Protein AF-A0A8T4XC85-F1 (afdb_monomer_lite)

Sequence (177 aa):
MSIKELNEKLNIISRVVIHPKYRSTGLGQKIVKETLQLCGTPYVEMIAVMAKYNPFAEKAGMRKIAETKPPGEIIKIIEELRKLGFNTLLLAYEKYVLEKLGVLNMRGMEYIKEVFSAYRHPRLAKALGIHSPYIEKQIYVERLKEADAKGLAKLIKTCGILAQTKVYLFYQHLGAQ

Structure (mmCIF, N/CA/C/O backbone):
data_AF-A0A8T4XC85-F1
#
_entry.id   AF-A0A8T4XC85-F1
#
loop_
_atom_site.group_PDB
_atom_site.id
_atom_site.type_symbol
_atom_site.label_atom_id
_atom_site.label_alt_id
_atom_site.label_comp_id
_atom_site.label_asym_id
_atom_site.label_entity_id
_atom_site.label_seq_id
_atom_site.pdbx_PDB_ins_code
_atom_site.Cartn_x
_atom_site.Cartn_y
_atom_site.Cartn_z
_atom_site.occupancy
_atom_site.B_iso_or_equiv
_atom_site.auth_seq_id
_atom_site.auth_comp_id
_atom_site.auth_asym_id
_atom_site.auth_atom_id
_atom_site.pdbx_PDB_model_num
ATOM 1 N N . MET A 1 1 ? -11.485 21.519 12.050 1.00 64.12 1 MET A N 1
ATOM 2 C CA . MET A 1 1 ? -10.651 20.755 12.994 1.00 64.12 1 MET A CA 1
ATOM 3 C C . MET A 1 1 ? -9.197 21.048 12.669 1.00 64.12 1 MET A C 1
ATOM 5 O O . MET A 1 1 ? -8.811 20.905 11.512 1.00 64.12 1 MET A O 1
ATOM 9 N N . SER A 1 2 ? -8.426 21.543 13.631 1.00 89.88 2 SER A N 1
ATOM 10 C CA . SER A 1 2 ? -6.986 21.757 13.468 1.00 89.88 2 SER A CA 1
ATOM 11 C C . SER A 1 2 ? -6.229 20.420 13.482 1.00 89.88 2 SER A C 1
ATOM 13 O O . SER A 1 2 ? -6.746 19.409 13.958 1.00 89.88 2 SER A O 1
ATOM 15 N N . ILE A 1 3 ? -4.983 20.400 12.996 1.00 87.81 3 ILE A N 1
ATOM 16 C CA . ILE A 1 3 ? -4.124 19.198 13.056 1.00 87.81 3 ILE A CA 1
ATOM 17 C C . ILE A 1 3 ? -3.920 18.740 14.508 1.00 87.81 3 ILE A C 1
ATOM 19 O O . ILE A 1 3 ? -3.871 17.543 14.781 1.00 87.81 3 ILE A O 1
ATOM 23 N N . LYS A 1 4 ? -3.836 19.689 15.447 1.00 89.88 4 LYS A N 1
ATOM 24 C CA . LYS A 1 4 ? -3.670 19.394 16.872 1.00 89.88 4 LYS A CA 1
ATOM 25 C C . LYS A 1 4 ? -4.889 18.658 17.436 1.00 89.88 4 LYS A C 1
ATOM 27 O O . LYS A 1 4 ? -4.729 17.605 18.037 1.00 89.88 4 LYS A O 1
ATOM 32 N N . GLU A 1 5 ? -6.090 19.157 17.151 1.00 89.06 5 GLU A N 1
ATOM 33 C CA . GLU A 1 5 ? -7.344 18.517 17.574 1.00 89.06 5 GLU A CA 1
ATOM 34 C C . GLU A 1 5 ? -7.509 17.113 16.981 1.00 89.06 5 GLU A C 1
ATOM 36 O O . GLU A 1 5 ? -8.048 16.225 17.636 1.00 89.06 5 GLU A O 1
ATOM 41 N N . LEU A 1 6 ? -7.047 16.898 15.745 1.00 88.88 6 LEU A N 1
ATOM 42 C CA . LEU A 1 6 ? -7.095 15.580 15.117 1.00 88.88 6 LEU A CA 1
ATOM 43 C C . LEU A 1 6 ? -6.185 14.585 15.846 1.00 88.88 6 LEU A C 1
ATOM 45 O O . LEU A 1 6 ? -6.618 13.476 16.146 1.00 88.88 6 LEU A O 1
ATOM 49 N N . ASN A 1 7 ? -4.957 14.992 16.174 1.00 88.88 7 ASN A N 1
ATOM 50 C CA . ASN A 1 7 ? -3.998 14.144 16.887 1.00 88.88 7 ASN A CA 1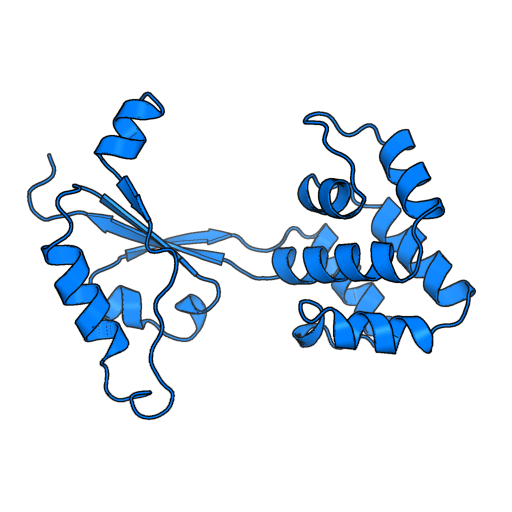
ATOM 51 C C . ASN A 1 7 ? -4.459 13.791 18.310 1.00 88.88 7 ASN A C 1
ATOM 53 O O . ASN A 1 7 ? -4.108 12.734 18.819 1.00 88.88 7 ASN A O 1
ATOM 57 N N . GLU A 1 8 ? -5.249 14.655 18.948 1.00 89.88 8 GLU A N 1
ATOM 58 C CA . GLU A 1 8 ? -5.838 14.390 20.267 1.00 89.88 8 GLU A CA 1
ATOM 59 C C . GLU A 1 8 ? -7.021 13.409 20.195 1.00 89.88 8 GLU A C 1
ATOM 61 O O . GLU A 1 8 ? -7.325 12.728 21.173 1.00 89.88 8 GLU A O 1
ATOM 66 N N . LYS A 1 9 ? -7.696 13.319 19.040 1.00 91.00 9 LYS A N 1
ATOM 67 C CA . LYS A 1 9 ? -8.953 12.570 18.882 1.00 91.00 9 LYS A CA 1
ATOM 68 C C . LYS A 1 9 ? -8.832 11.277 18.074 1.00 91.00 9 LYS A C 1
ATOM 70 O O . LYS A 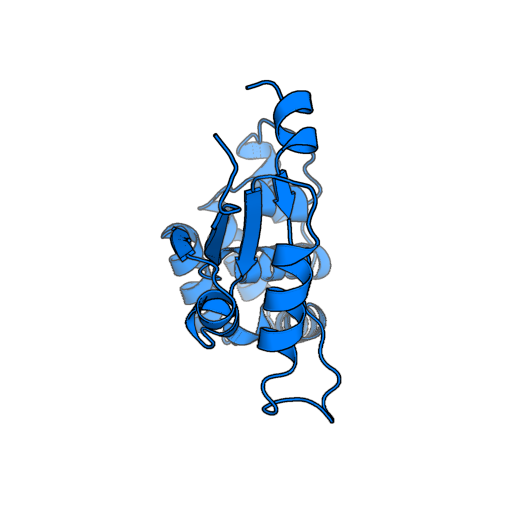1 9 ? -9.736 10.446 18.148 1.00 91.00 9 LYS A O 1
ATOM 75 N N . LEU A 1 10 ? -7.766 11.095 17.298 1.00 92.88 10 LEU A N 1
ATOM 76 C CA . LEU A 1 10 ? -7.625 9.983 16.359 1.00 92.88 10 LEU A CA 1
ATOM 77 C C . LEU A 1 10 ? -6.333 9.201 16.597 1.00 92.88 10 LEU A C 1
ATOM 79 O O . LEU A 1 10 ? -5.238 9.740 16.460 1.00 92.88 10 LEU A O 1
ATOM 83 N N . ASN A 1 11 ? -6.466 7.897 16.836 1.00 94.00 11 ASN A N 1
ATOM 84 C CA . ASN A 1 11 ? -5.344 6.961 16.779 1.00 94.00 11 ASN A CA 1
ATOM 85 C C . ASN A 1 11 ? -5.328 6.185 15.461 1.00 94.00 11 ASN A C 1
ATOM 87 O O . ASN A 1 11 ? -6.370 5.912 14.871 1.00 94.00 11 ASN A O 1
ATOM 91 N N . ILE A 1 12 ? -4.138 5.768 15.023 1.00 94.62 12 ILE A N 1
ATOM 92 C CA . ILE A 1 12 ? -3.968 4.943 13.821 1.00 94.62 12 ILE A CA 1
ATOM 93 C C . ILE A 1 12 ? -3.307 3.619 14.201 1.00 94.62 12 ILE A C 1
ATOM 95 O O . ILE A 1 12 ? -2.196 3.593 14.735 1.00 94.62 12 ILE A O 1
ATOM 99 N N . ILE A 1 13 ? -3.950 2.500 13.862 1.00 94.75 13 ILE A N 1
ATOM 100 C CA . ILE A 1 13 ? -3.317 1.180 13.925 1.00 94.75 13 ILE A CA 1
ATOM 101 C C . ILE A 1 13 ? -2.318 1.089 12.773 1.00 94.75 13 ILE A C 1
ATOM 103 O O . ILE A 1 13 ? -2.677 0.878 11.614 1.00 94.75 13 ILE A O 1
ATOM 107 N N . SER A 1 14 ? -1.037 1.240 13.099 1.00 91.88 14 SER A N 1
ATOM 108 C CA . SER A 1 14 ? 0.046 1.201 12.114 1.00 91.88 14 SER A CA 1
ATOM 109 C C . SER A 1 14 ? 0.365 -0.221 11.643 1.00 91.88 14 SER A C 1
ATOM 111 O O . SER A 1 14 ? 0.693 -0.435 10.472 1.00 91.88 14 SER A O 1
ATOM 113 N N . ARG A 1 15 ? 0.288 -1.209 12.546 1.00 92.25 15 ARG A N 1
ATOM 114 C CA . ARG A 1 15 ? 0.566 -2.616 12.241 1.00 92.25 15 ARG A CA 1
ATOM 115 C C . ARG A 1 15 ? -0.015 -3.556 13.294 1.00 92.25 15 ARG A C 1
ATOM 117 O O . ARG A 1 15 ? 0.104 -3.308 14.486 1.00 92.25 15 ARG A O 1
ATOM 124 N N . VAL A 1 16 ? -0.526 -4.697 12.835 1.00 92.38 16 VAL A N 1
ATOM 125 C CA . VAL A 1 16 ? -0.862 -5.852 13.678 1.00 92.38 16 VAL A CA 1
ATOM 126 C C . VAL A 1 16 ? 0.059 -7.003 13.282 1.00 92.38 16 VAL A C 1
ATOM 128 O O . VAL A 1 16 ? 0.063 -7.419 12.123 1.00 92.38 16 VAL A O 1
ATOM 131 N N . VAL A 1 17 ? 0.872 -7.497 14.219 1.00 92.50 17 VAL A N 1
ATOM 132 C CA . VAL A 1 17 ? 1.838 -8.580 13.972 1.00 92.50 17 VAL A CA 1
ATOM 133 C C . VAL A 1 17 ? 1.500 -9.773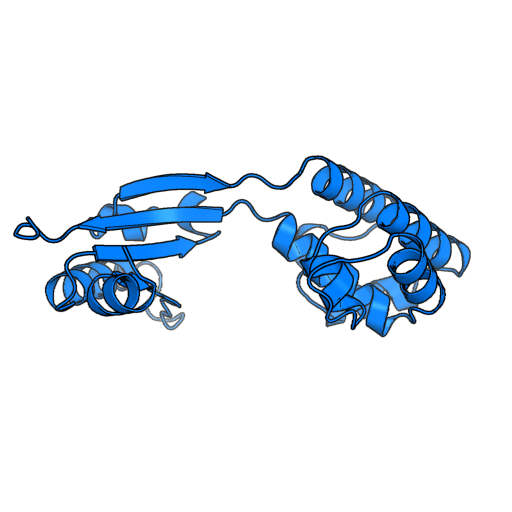 14.847 1.00 92.50 17 VAL A C 1
ATOM 135 O O . VAL A 1 17 ? 1.432 -9.654 16.063 1.00 92.50 17 VAL A O 1
ATOM 138 N N . ILE A 1 18 ? 1.334 -10.935 14.217 1.00 92.75 18 ILE A N 1
ATOM 139 C CA . ILE A 1 18 ? 1.130 -12.214 14.897 1.00 92.75 18 ILE A CA 1
ATOM 140 C C . ILE A 1 18 ? 2.242 -13.166 14.469 1.00 92.75 18 ILE A C 1
ATOM 142 O O . ILE A 1 18 ? 2.488 -13.355 13.271 1.00 92.75 18 ILE A O 1
ATOM 146 N N . HIS A 1 19 ? 2.906 -13.774 15.450 1.00 95.12 19 HIS A N 1
ATOM 147 C CA . HIS A 1 19 ? 3.914 -14.798 15.197 1.00 95.12 19 HIS A CA 1
ATOM 148 C C . HIS A 1 19 ? 3.295 -15.979 14.415 1.00 95.12 19 HIS A C 1
ATOM 150 O O . HIS A 1 19 ? 2.177 -16.381 14.746 1.00 95.12 19 HIS A O 1
ATOM 156 N N . PRO A 1 20 ? 3.990 -16.577 13.420 1.00 93.75 20 PRO A N 1
ATOM 157 C CA . PRO A 1 20 ? 3.476 -17.693 12.616 1.00 93.75 20 PRO A CA 1
ATOM 158 C C . PRO A 1 20 ? 2.773 -18.801 13.407 1.00 93.75 20 PRO A C 1
ATOM 160 O O . PRO A 1 20 ? 1.692 -19.229 13.015 1.00 93.75 20 PRO A O 1
ATOM 163 N N . LYS A 1 21 ? 3.348 -19.189 14.552 1.00 95.88 21 LYS A N 1
ATOM 164 C CA . LYS A 1 21 ? 2.814 -20.205 15.479 1.00 95.88 21 LYS A CA 1
ATOM 165 C C . LYS A 1 21 ? 1.376 -19.935 15.953 1.00 95.88 21 LYS A C 1
ATOM 167 O O . LYS A 1 21 ? 0.664 -20.877 16.266 1.00 95.88 21 LYS A O 1
ATOM 172 N N . TYR A 1 22 ? 0.953 -18.672 16.011 1.00 93.38 22 TYR A N 1
ATOM 173 C CA . TYR A 1 22 ? -0.368 -18.263 16.509 1.00 93.38 22 TYR A CA 1
ATOM 174 C C . TYR A 1 22 ? -1.298 -17.765 15.397 1.00 93.38 22 TYR A C 1
ATOM 176 O O . TYR A 1 22 ? -2.309 -17.118 15.673 1.00 93.38 22 TYR A O 1
ATOM 184 N N . ARG A 1 23 ? -0.964 -18.009 14.126 1.00 88.06 23 ARG A N 1
ATOM 185 C CA . ARG A 1 23 ? -1.864 -17.675 13.016 1.00 88.06 23 ARG A CA 1
ATOM 186 C C . ARG A 1 23 ? -3.099 -18.577 13.043 1.00 88.06 23 ARG A C 1
ATOM 188 O O . ARG A 1 23 ? -3.058 -19.686 13.558 1.00 88.06 23 ARG A O 1
ATOM 195 N N . SER A 1 24 ? -4.203 -18.072 12.496 1.00 88.00 24 SER A N 1
ATOM 196 C CA . SER A 1 24 ? -5.492 -18.781 12.380 1.00 88.00 24 SER A CA 1
ATOM 197 C C . SER A 1 24 ? -6.207 -19.136 13.695 1.00 88.00 24 SER A C 1
ATOM 199 O O . SER A 1 24 ? -7.262 -19.752 13.650 1.00 88.00 24 SER A O 1
ATOM 201 N N . THR A 1 25 ? -5.719 -18.686 14.855 1.00 92.44 25 THR A N 1
ATOM 202 C CA . THR A 1 25 ? -6.374 -18.902 16.166 1.00 92.44 25 THR A CA 1
ATOM 203 C C . THR A 1 25 ? -7.381 -17.808 16.546 1.00 92.44 25 THR A C 1
ATOM 205 O O . THR A 1 25 ? -7.954 -17.836 17.628 1.00 92.44 25 THR A O 1
ATOM 208 N N . GLY A 1 26 ? -7.554 -16.788 15.699 1.00 91.62 26 GLY A N 1
ATOM 209 C CA . GLY A 1 26 ? -8.346 -15.594 16.021 1.00 91.62 26 GLY A CA 1
ATOM 210 C C . GLY A 1 26 ? -7.614 -14.556 16.884 1.00 91.62 26 GLY A C 1
ATOM 211 O O . GLY A 1 26 ? -8.166 -13.489 17.145 1.00 91.62 26 GLY A O 1
ATOM 212 N N . LEU A 1 27 ? -6.352 -14.799 17.265 1.00 94.12 27 LEU A N 1
ATOM 213 C CA . LEU A 1 27 ? -5.585 -13.897 18.133 1.00 94.12 27 LEU A CA 1
ATOM 214 C C . LEU A 1 27 ? -5.503 -12.454 17.602 1.00 94.12 27 LEU A C 1
ATOM 216 O O . LEU A 1 27 ? -5.642 -11.511 18.372 1.00 94.12 27 LEU A O 1
ATOM 220 N N . GLY A 1 28 ? -5.343 -12.266 16.287 1.00 93.88 28 GLY A N 1
ATOM 221 C CA . GLY A 1 28 ? -5.313 -10.927 15.685 1.00 93.88 28 GLY A CA 1
ATOM 222 C C . GLY A 1 28 ? -6.620 -10.148 15.865 1.00 93.88 28 GLY A C 1
ATOM 223 O O . GLY A 1 28 ? -6.584 -8.958 16.160 1.00 93.88 28 GLY A O 1
ATOM 224 N N . GLN A 1 29 ? -7.769 -10.820 15.752 1.00 94.88 29 GLN A N 1
ATOM 225 C CA . GLN A 1 29 ? -9.073 -10.211 16.025 1.00 94.88 29 GLN A CA 1
ATOM 226 C C . GLN A 1 29 ? -9.199 -9.850 17.508 1.00 94.88 29 GLN A C 1
ATOM 228 O O . GLN A 1 29 ? -9.629 -8.744 17.827 1.00 94.88 29 GLN A O 1
ATOM 233 N N . LYS A 1 30 ? -8.807 -10.768 18.404 1.00 95.12 30 LYS A N 1
ATOM 234 C CA . LYS A 1 30 ? -8.874 -10.563 19.856 1.00 95.12 30 LYS A CA 1
ATOM 235 C C . LYS A 1 30 ? -8.048 -9.350 20.291 1.00 95.12 30 LYS A C 1
ATOM 237 O O . LYS A 1 30 ? -8.589 -8.458 20.932 1.00 95.12 30 LYS A O 1
ATOM 242 N N . ILE A 1 31 ? -6.786 -9.277 19.857 1.00 95.12 31 ILE A N 1
ATOM 243 C CA . ILE A 1 31 ? -5.883 -8.164 20.185 1.00 95.12 31 ILE A CA 1
ATOM 244 C C . ILE A 1 31 ? -6.460 -6.833 19.708 1.00 95.12 31 ILE A C 1
ATOM 246 O O . ILE A 1 31 ? -6.486 -5.880 20.479 1.00 95.12 31 ILE A O 1
ATOM 250 N N . VAL A 1 32 ? -6.944 -6.752 18.462 1.00 95.44 32 VAL A N 1
ATOM 251 C CA . VAL A 1 32 ? -7.538 -5.504 17.961 1.00 95.44 32 VAL A CA 1
ATOM 252 C C . VAL A 1 32 ? -8.771 -5.132 18.777 1.00 95.44 32 VAL A C 1
ATOM 254 O O . VAL A 1 32 ? -8.857 -4.001 19.234 1.00 95.44 32 VAL A O 1
ATOM 257 N N . LYS A 1 33 ? -9.687 -6.074 19.019 1.00 95.06 33 LYS A N 1
ATOM 258 C CA . LYS A 1 33 ? -10.925 -5.808 19.762 1.00 95.06 33 LYS A CA 1
ATOM 259 C C . LYS A 1 33 ? -10.650 -5.279 21.172 1.00 95.06 33 LYS A C 1
ATOM 261 O O . LYS A 1 33 ? -11.243 -4.282 21.565 1.00 95.06 33 LYS A O 1
ATOM 266 N N . GLU A 1 34 ? -9.743 -5.919 21.907 1.00 94.38 34 GLU A N 1
ATOM 267 C CA . GLU A 1 34 ? -9.366 -5.493 23.261 1.00 94.38 34 GLU A CA 1
ATOM 268 C C . GLU A 1 34 ? -8.632 -4.146 23.234 1.00 94.38 34 GLU A C 1
ATOM 270 O O . GLU A 1 34 ? -8.937 -3.256 24.022 1.00 94.38 34 GLU A O 1
ATOM 275 N N . THR A 1 35 ? -7.736 -3.933 22.266 1.00 93.62 35 THR A N 1
ATOM 276 C CA . THR A 1 35 ? -7.003 -2.663 22.134 1.00 93.62 35 THR A CA 1
ATOM 277 C C . THR A 1 35 ? -7.935 -1.494 21.812 1.00 93.62 35 THR A C 1
ATOM 279 O O . THR A 1 35 ? -7.762 -0.414 22.367 1.00 93.62 35 THR A O 1
ATOM 282 N N . LEU A 1 36 ? -8.941 -1.691 20.953 1.00 93.19 36 LEU A N 1
ATOM 283 C CA . LEU A 1 36 ? -9.916 -0.653 20.593 1.00 93.19 36 LEU A CA 1
ATOM 284 C C . LEU A 1 36 ? -10.730 -0.165 21.801 1.00 93.19 36 LEU A C 1
ATOM 286 O O . LEU A 1 36 ? -11.119 0.999 21.843 1.00 93.19 36 LEU A O 1
ATOM 290 N N . GLN A 1 37 ? -10.976 -1.036 22.782 1.00 89.00 37 GLN A N 1
ATOM 291 C CA . GLN A 1 37 ? -11.666 -0.674 24.024 1.00 89.00 37 GLN A CA 1
ATOM 292 C C . GLN A 1 37 ? -10.767 0.102 24.991 1.00 89.00 37 GLN A C 1
ATOM 294 O O . GLN A 1 37 ? -11.264 0.913 25.762 1.00 89.00 37 GLN A O 1
ATOM 299 N N . LEU A 1 38 ? -9.455 -0.131 24.930 1.00 90.56 38 LEU A N 1
ATOM 300 C CA . LEU A 1 38 ? -8.453 0.527 25.773 1.00 90.56 38 LEU A CA 1
ATOM 301 C C . LEU A 1 38 ? -7.904 1.821 25.155 1.00 90.56 38 LEU A C 1
ATOM 303 O O . LEU A 1 38 ? -7.218 2.591 25.826 1.00 90.56 38 LEU A O 1
ATOM 307 N N . CYS A 1 39 ? -8.179 2.066 23.873 1.00 85.81 39 CYS A N 1
ATOM 308 C CA . CYS A 1 39 ? -7.837 3.316 23.213 1.00 85.81 39 CYS A CA 1
ATOM 309 C C . CYS A 1 39 ? -8.644 4.458 23.843 1.00 85.81 39 CYS A C 1
ATOM 311 O O . CYS A 1 39 ? -9.851 4.545 23.658 1.00 85.81 39 CYS A O 1
ATOM 313 N N . GLY A 1 40 ? -7.963 5.358 24.557 1.00 84.25 40 GLY A N 1
ATOM 314 C CA . GLY A 1 40 ? -8.565 6.557 25.155 1.00 84.25 40 GLY A CA 1
ATOM 315 C C . GLY A 1 40 ? -8.952 7.647 24.147 1.00 84.25 40 GLY A C 1
ATOM 316 O O . GLY A 1 40 ? -9.267 8.762 24.549 1.00 84.25 40 GLY A O 1
ATOM 317 N N . THR A 1 41 ? -8.895 7.353 22.846 1.00 89.62 41 THR A N 1
ATOM 318 C CA . THR A 1 41 ? -9.305 8.264 21.777 1.00 89.62 41 THR A CA 1
ATOM 319 C C . THR A 1 41 ? -10.691 7.890 21.255 1.00 89.62 41 THR A C 1
ATOM 321 O O . THR A 1 41 ? -11.020 6.706 21.150 1.00 89.62 41 THR A O 1
ATOM 324 N N . PRO A 1 42 ? -11.518 8.883 20.886 1.00 91.75 42 PRO A N 1
ATOM 325 C CA . PRO A 1 42 ? -12.862 8.636 20.370 1.00 91.75 42 PRO A CA 1
ATOM 326 C C . PRO A 1 42 ? -12.863 7.868 19.041 1.00 91.75 42 PRO A C 1
ATOM 328 O O . PRO A 1 42 ? -13.826 7.152 18.749 1.00 91.75 42 PRO A O 1
ATOM 331 N N . TYR A 1 43 ? -11.792 7.999 18.252 1.00 94.25 43 TYR A N 1
ATOM 332 C CA . TYR A 1 43 ? -11.691 7.441 16.912 1.00 94.25 43 TYR A CA 1
ATOM 333 C C . TYR A 1 43 ? -10.402 6.648 16.707 1.00 94.25 43 TYR A C 1
ATOM 335 O O . TYR A 1 43 ? -9.317 7.069 17.116 1.00 94.25 43 TYR A O 1
ATOM 343 N N . VAL A 1 44 ? -10.512 5.525 15.993 1.00 95.19 44 VAL A N 1
ATOM 344 C CA . VAL A 1 44 ? -9.359 4.726 15.565 1.00 95.19 44 VAL A CA 1
ATOM 345 C C . VAL A 1 44 ? -9.463 4.392 14.080 1.00 95.19 44 VAL A C 1
ATOM 347 O O . VAL A 1 44 ? -10.451 3.815 13.628 1.00 95.19 44 VAL A O 1
ATOM 350 N N . GLU A 1 45 ? -8.419 4.712 13.323 1.00 95.12 45 GLU A N 1
ATOM 351 C CA . GLU A 1 45 ? -8.286 4.389 11.903 1.00 95.12 45 GLU A CA 1
ATOM 352 C C . GLU A 1 45 ? -7.328 3.208 11.687 1.00 95.12 45 GLU A C 1
ATOM 354 O O . GLU A 1 45 ? -6.326 3.034 12.385 1.00 95.12 45 GLU A O 1
ATOM 359 N N . MET A 1 46 ? -7.605 2.402 10.664 1.00 95.19 46 MET A N 1
ATOM 360 C CA . MET A 1 46 ? -6.644 1.465 10.098 1.00 95.19 46 MET A CA 1
ATOM 361 C C . MET A 1 46 ? -6.718 1.471 8.572 1.00 95.19 46 MET A C 1
ATOM 363 O O . MET A 1 46 ? -7.777 1.261 7.984 1.00 95.19 46 MET A O 1
ATOM 367 N N . ILE A 1 47 ? -5.563 1.624 7.923 1.00 93.94 47 ILE A N 1
ATOM 368 C CA . ILE A 1 47 ? -5.432 1.517 6.467 1.00 93.94 47 ILE A CA 1
ATOM 369 C C . ILE A 1 47 ? -4.722 0.207 6.148 1.00 93.94 47 ILE A C 1
ATOM 371 O O . ILE A 1 47 ? -3.561 0.013 6.507 1.00 93.94 47 ILE A O 1
ATOM 375 N N . ALA A 1 48 ? -5.402 -0.699 5.449 1.00 91.06 48 ALA A N 1
ATOM 376 C CA . ALA A 1 48 ? -4.869 -2.027 5.185 1.00 91.06 48 ALA A CA 1
ATOM 377 C C . ALA A 1 48 ? -5.149 -2.496 3.756 1.00 91.06 48 ALA A C 1
ATOM 379 O O . ALA A 1 48 ? -6.272 -2.460 3.263 1.00 91.06 48 ALA A O 1
ATOM 380 N N . VAL A 1 49 ? -4.114 -3.032 3.107 1.00 86.94 49 VAL A N 1
ATOM 381 C CA . VAL A 1 49 ? -4.247 -3.747 1.825 1.00 86.94 49 VAL A CA 1
ATOM 382 C C . VAL A 1 49 ? -4.816 -5.148 2.045 1.00 86.94 49 VAL A C 1
ATOM 384 O O . VAL A 1 49 ? -5.536 -5.665 1.201 1.00 86.94 49 VAL A O 1
ATOM 387 N N . MET A 1 50 ? -4.526 -5.758 3.199 1.00 86.69 50 MET A N 1
ATOM 388 C CA . MET A 1 50 ? -4.949 -7.125 3.530 1.00 86.69 50 MET A CA 1
ATOM 389 C C . MET A 1 50 ? -6.408 -7.230 3.985 1.00 86.69 50 MET A C 1
ATOM 391 O O . MET A 1 50 ? -6.964 -8.327 3.976 1.00 86.69 50 MET A O 1
ATOM 395 N N . ALA A 1 51 ? -7.041 -6.112 4.348 1.00 87.38 51 ALA A N 1
ATOM 396 C CA . ALA A 1 51 ? -8.417 -6.100 4.841 1.00 87.38 51 ALA A CA 1
ATOM 397 C C . ALA A 1 51 ? -9.445 -6.567 3.796 1.00 87.38 51 ALA A C 1
ATOM 399 O O . ALA A 1 51 ? -10.497 -7.060 4.173 1.00 87.38 51 ALA A O 1
ATOM 400 N N . LYS A 1 52 ? -9.124 -6.518 2.494 1.00 84.06 52 LYS A N 1
ATOM 401 C CA . LYS A 1 52 ? -9.976 -7.120 1.450 1.00 84.06 52 LYS A CA 1
ATOM 402 C C . LYS A 1 52 ? -9.999 -8.654 1.461 1.00 84.06 52 LYS A C 1
ATOM 404 O O . LYS A 1 52 ? -10.883 -9.242 0.855 1.00 84.06 52 LYS A O 1
ATOM 409 N N . TYR A 1 53 ? -9.009 -9.296 2.086 1.00 85.94 53 TYR A N 1
ATOM 410 C CA . TYR A 1 53 ? -8.882 -10.758 2.124 1.00 85.94 53 TYR A CA 1
ATOM 411 C C . TYR A 1 53 ? -9.273 -11.342 3.477 1.00 85.94 53 TYR A C 1
ATOM 413 O O . TYR A 1 53 ? -9.762 -12.464 3.545 1.00 85.94 53 TYR A O 1
ATOM 421 N N . ASN A 1 54 ? -9.018 -10.603 4.559 1.00 88.62 54 ASN A N 1
ATOM 422 C CA . ASN A 1 54 ? -9.301 -11.058 5.910 1.00 88.62 54 ASN A CA 1
ATOM 423 C C . ASN A 1 54 ? -10.059 -9.976 6.698 1.00 88.62 54 ASN A C 1
ATOM 425 O O . ASN A 1 54 ? -9.443 -8.974 7.077 1.00 88.62 54 ASN A O 1
ATOM 429 N N . PRO A 1 55 ? -11.344 -10.203 7.028 1.00 91.88 55 PRO A N 1
ATOM 430 C CA . PRO A 1 55 ? -12.180 -9.246 7.747 1.00 91.88 55 PRO A CA 1
ATOM 431 C C . PRO A 1 55 ? -11.923 -9.249 9.266 1.00 91.88 55 PRO A C 1
ATOM 433 O O . PRO A 1 55 ? -12.818 -8.940 10.047 1.00 91.88 55 PRO A O 1
ATOM 436 N N . PHE A 1 56 ? -10.727 -9.626 9.743 1.00 93.12 56 PHE A N 1
ATOM 437 C CA . PHE A 1 56 ? -10.443 -9.711 11.187 1.00 93.12 56 PHE A CA 1
ATOM 438 C C . PHE A 1 56 ? -10.672 -8.380 11.917 1.00 93.12 56 PHE A C 1
ATOM 440 O O . PHE A 1 56 ? -11.082 -8.381 13.073 1.00 93.12 56 PHE A O 1
ATOM 447 N N . ALA A 1 57 ? -10.431 -7.260 11.235 1.00 93.81 57 ALA A N 1
ATOM 448 C CA . ALA A 1 57 ? -10.666 -5.917 11.746 1.00 93.81 57 ALA A CA 1
ATOM 449 C C . ALA A 1 57 ? -12.157 -5.608 11.905 1.00 93.81 57 ALA A C 1
ATOM 451 O O . ALA A 1 57 ? -12.585 -5.072 12.923 1.00 93.81 57 ALA A O 1
ATOM 452 N N . GLU A 1 58 ? -12.956 -6.000 10.914 1.00 94.56 58 GLU A N 1
ATOM 453 C CA . GLU A 1 58 ? -14.408 -5.834 10.944 1.00 94.56 58 GLU A CA 1
ATOM 454 C C . GLU A 1 58 ? -15.022 -6.710 12.035 1.00 94.56 58 GLU A C 1
ATOM 456 O O . GLU A 1 58 ? -15.811 -6.246 12.854 1.00 94.56 58 GLU A O 1
ATOM 461 N N . LYS A 1 59 ? -14.543 -7.953 12.153 1.00 94.31 59 LYS A N 1
ATOM 462 C CA . LYS A 1 59 ? -14.898 -8.858 13.254 1.00 94.31 59 LYS A CA 1
ATOM 463 C C . LYS A 1 59 ? -14.435 -8.359 14.631 1.00 94.31 59 LYS A C 1
ATOM 465 O O . LYS A 1 59 ? -14.939 -8.833 15.651 1.00 94.31 59 LYS A O 1
ATOM 470 N N . ALA A 1 60 ? -13.469 -7.442 14.685 1.00 94.38 60 ALA A N 1
ATOM 471 C CA . ALA A 1 60 ? -13.041 -6.773 15.911 1.00 94.38 60 ALA A CA 1
ATOM 472 C C . ALA A 1 60 ? -13.883 -5.524 16.241 1.00 94.38 60 ALA A C 1
ATOM 474 O O . ALA A 1 60 ? -13.718 -4.964 17.320 1.00 94.38 60 ALA A O 1
ATOM 475 N N . GLY A 1 61 ? -14.803 -5.122 15.355 1.00 93.75 61 GLY A N 1
ATOM 476 C CA . GLY A 1 61 ? -15.723 -3.998 15.548 1.00 93.75 61 GLY A CA 1
ATOM 477 C C . GLY A 1 61 ? -15.439 -2.778 14.670 1.00 93.75 61 GLY A C 1
ATOM 478 O O . GLY A 1 61 ? -16.197 -1.813 14.725 1.00 93.75 61 GLY A O 1
ATOM 479 N N . MET A 1 62 ? -14.381 -2.794 13.851 1.00 95.62 62 MET A N 1
ATOM 480 C CA . MET A 1 62 ? -14.132 -1.712 12.893 1.00 95.62 62 MET A CA 1
ATOM 481 C C . MET A 1 62 ? -15.131 -1.769 11.729 1.00 95.62 62 MET A C 1
ATOM 483 O O . MET A 1 62 ? -15.663 -2.821 11.392 1.00 95.62 62 MET A O 1
ATOM 487 N N . ARG A 1 63 ? -15.365 -0.641 11.063 1.00 95.38 63 ARG A N 1
ATOM 488 C CA . ARG A 1 63 ? -16.225 -0.539 9.880 1.00 95.38 63 ARG A CA 1
ATOM 489 C C . ARG A 1 63 ? -15.392 -0.174 8.667 1.00 95.38 63 ARG A C 1
ATOM 491 O O . ARG A 1 63 ? -14.605 0.768 8.725 1.00 95.38 63 ARG A O 1
ATOM 498 N N . LYS A 1 64 ? -15.569 -0.889 7.557 1.00 94.94 64 LYS A N 1
ATOM 499 C CA . LYS A 1 64 ? -15.003 -0.487 6.267 1.00 94.94 64 LYS A CA 1
ATOM 500 C C . LYS A 1 64 ? -15.743 0.761 5.779 1.00 94.94 64 LYS A C 1
ATOM 502 O O . LYS A 1 64 ? -16.929 0.683 5.481 1.00 94.94 64 LYS A O 1
ATOM 507 N N . ILE A 1 65 ? -15.047 1.894 5.702 1.00 94.81 65 ILE A N 1
ATOM 508 C CA . ILE A 1 65 ? -15.644 3.184 5.315 1.00 94.81 65 ILE A CA 1
ATOM 509 C C . ILE A 1 65 ? -15.338 3.574 3.870 1.00 94.81 65 ILE A C 1
ATOM 511 O O . ILE A 1 65 ? -16.147 4.232 3.225 1.00 94.81 65 ILE A O 1
ATOM 515 N N . ALA A 1 66 ? -14.180 3.168 3.347 1.00 93.12 66 ALA A N 1
ATOM 516 C CA . ALA A 1 66 ? -13.762 3.522 1.999 1.00 93.12 66 ALA A CA 1
ATOM 517 C C . ALA A 1 66 ? -12.759 2.516 1.431 1.00 93.12 66 ALA A C 1
ATOM 519 O O . ALA A 1 66 ? -12.102 1.754 2.148 1.00 93.12 66 ALA A O 1
ATOM 520 N N . GLU A 1 67 ? -12.622 2.542 0.111 1.00 92.06 67 GLU A N 1
ATOM 521 C CA . GLU A 1 67 ? -11.621 1.784 -0.621 1.00 92.06 67 GLU A CA 1
ATOM 522 C C . GLU A 1 67 ? -10.984 2.687 -1.674 1.00 92.06 67 GLU A C 1
ATOM 524 O O . GLU A 1 67 ? -11.670 3.271 -2.510 1.00 92.06 67 GLU A O 1
ATOM 529 N N . THR A 1 68 ? -9.661 2.799 -1.644 1.00 88.81 68 THR A N 1
ATOM 530 C CA . THR A 1 68 ? -8.909 3.516 -2.671 1.00 88.81 68 THR A CA 1
ATOM 531 C C . THR A 1 68 ? -8.370 2.514 -3.672 1.00 88.81 68 THR A C 1
ATOM 533 O O . THR A 1 68 ? -7.483 1.711 -3.356 1.00 88.81 68 THR A O 1
ATOM 536 N N . LYS A 1 69 ? -8.911 2.579 -4.889 1.00 89.44 69 LYS A N 1
ATOM 537 C CA . LYS A 1 69 ? -8.395 1.840 -6.039 1.00 89.44 69 LYS A CA 1
ATOM 538 C C . LYS A 1 69 ? -7.136 2.524 -6.593 1.00 89.44 69 LYS A C 1
ATOM 540 O O . LYS A 1 69 ? -6.981 3.736 -6.432 1.00 89.44 69 LYS A O 1
ATOM 545 N N . PRO A 1 70 ? -6.236 1.767 -7.237 1.00 88.25 70 PRO A N 1
ATOM 546 C CA . PRO A 1 70 ? -5.096 2.347 -7.932 1.00 88.25 70 PRO A CA 1
ATOM 547 C C . PRO A 1 70 ? -5.534 3.310 -9.045 1.00 88.25 70 PRO A C 1
ATOM 549 O O . PRO A 1 70 ? -6.540 3.036 -9.705 1.00 88.25 70 PRO A O 1
ATOM 552 N N . PRO A 1 71 ? -4.774 4.389 -9.304 1.00 89.19 71 PRO A N 1
ATOM 553 C CA . PRO A 1 71 ? -4.973 5.224 -10.487 1.00 89.19 71 PRO A CA 1
ATOM 554 C C . PRO A 1 71 ? -4.885 4.397 -11.775 1.00 89.19 71 PRO A C 1
ATOM 556 O O . PRO A 1 71 ? -4.068 3.475 -11.862 1.00 89.19 71 PRO A O 1
ATOM 559 N N . GLY A 1 72 ? -5.684 4.740 -12.788 1.00 90.56 72 GLY A N 1
ATOM 560 C CA . GLY A 1 72 ? -5.705 4.012 -14.063 1.00 90.56 72 GLY A CA 1
ATOM 561 C C . GLY A 1 72 ? -4.345 4.009 -14.767 1.00 90.56 72 GLY A C 1
ATOM 562 O O . GLY A 1 72 ? -3.955 3.020 -15.378 1.00 90.56 72 GLY A O 1
ATOM 563 N N . GLU A 1 73 ? -3.570 5.077 -14.616 1.00 91.88 73 GLU A N 1
ATOM 564 C CA . GLU A 1 73 ? -2.220 5.209 -15.158 1.00 91.88 73 GLU A CA 1
ATOM 565 C C . GLU A 1 73 ? -1.232 4.252 -14.487 1.00 91.88 73 GLU A C 1
ATOM 567 O O . GLU A 1 73 ? -0.381 3.676 -15.159 1.00 91.88 73 GLU A O 1
ATOM 572 N N . ILE A 1 74 ? -1.371 4.015 -13.178 1.00 92.69 74 ILE A N 1
ATOM 573 C CA . ILE A 1 74 ? -0.565 3.009 -12.476 1.00 92.69 74 ILE A CA 1
ATOM 574 C C . ILE A 1 74 ? -0.894 1.614 -13.005 1.00 92.69 74 ILE A C 1
ATOM 576 O O . ILE A 1 74 ? 0.018 0.823 -13.214 1.00 92.69 74 ILE A O 1
ATOM 580 N N . ILE A 1 75 ? -2.169 1.317 -13.268 1.00 92.88 75 ILE A N 1
ATOM 581 C CA . ILE A 1 75 ? -2.576 0.028 -13.846 1.00 92.88 75 ILE A CA 1
ATOM 582 C C . ILE A 1 75 ? -1.921 -0.170 -15.220 1.00 92.88 75 ILE A C 1
ATOM 584 O O . ILE A 1 75 ? -1.313 -1.214 -15.445 1.00 92.88 75 ILE A O 1
ATOM 588 N N . LYS A 1 76 ? -1.935 0.856 -16.082 1.00 94.19 76 LYS A N 1
ATOM 589 C CA . LYS A 1 76 ? -1.254 0.820 -17.388 1.00 94.19 76 LYS A CA 1
ATOM 590 C C . LYS A 1 76 ? 0.246 0.543 -17.250 1.00 94.19 76 LYS A C 1
ATOM 592 O O . LYS A 1 76 ? 0.771 -0.336 -17.921 1.00 94.19 76 LYS A O 1
ATOM 597 N N . ILE A 1 77 ? 0.937 1.223 -16.330 1.00 94.50 77 ILE A N 1
ATOM 598 C CA . ILE A 1 77 ? 2.369 0.975 -16.078 1.00 94.50 77 ILE A CA 1
ATOM 599 C C . ILE A 1 77 ? 2.611 -0.479 -15.646 1.00 94.50 77 ILE A C 1
ATOM 601 O O . ILE A 1 77 ? 3.556 -1.119 -16.104 1.00 94.50 77 ILE A O 1
ATOM 605 N N . ILE A 1 78 ? 1.760 -1.022 -14.773 1.00 94.06 78 ILE A N 1
ATOM 606 C CA . ILE A 1 78 ? 1.858 -2.410 -14.304 1.00 94.06 78 ILE A CA 1
ATOM 607 C C . ILE A 1 78 ? 1.667 -3.406 -15.456 1.00 94.06 78 ILE A C 1
ATOM 609 O O . ILE A 1 78 ? 2.341 -4.438 -15.485 1.00 94.06 78 ILE A O 1
ATOM 613 N N . GLU A 1 79 ? 0.773 -3.114 -16.400 1.00 95.00 79 GLU A N 1
ATOM 614 C CA . GLU A 1 79 ? 0.575 -3.920 -17.608 1.00 95.00 79 GLU A CA 1
ATOM 615 C C . GLU A 1 79 ? 1.806 -3.894 -18.518 1.00 95.00 79 GLU A C 1
ATOM 617 O O . GLU A 1 79 ? 2.247 -4.955 -18.959 1.00 95.00 79 GLU A O 1
ATOM 622 N N . GLU A 1 80 ? 2.428 -2.733 -18.732 1.00 95.31 80 GLU A N 1
ATOM 623 C CA . GLU A 1 80 ? 3.660 -2.650 -19.527 1.00 95.31 80 GLU A CA 1
ATOM 624 C C . GLU A 1 80 ? 4.834 -3.377 -18.854 1.00 95.31 80 GLU A C 1
ATOM 626 O O . GLU A 1 80 ? 5.544 -4.153 -19.495 1.00 95.31 80 GLU A O 1
ATOM 631 N N . LEU A 1 81 ? 4.991 -3.240 -17.533 1.00 94.69 81 LEU A N 1
ATOM 632 C CA . LEU A 1 81 ? 5.982 -4.017 -16.779 1.00 94.69 81 LEU A CA 1
ATOM 633 C C . LEU A 1 81 ? 5.717 -5.528 -16.886 1.00 94.69 81 LEU A C 1
ATOM 635 O O . LEU A 1 81 ? 6.654 -6.321 -16.994 1.00 94.69 81 LEU A O 1
ATOM 639 N N . ARG A 1 82 ? 4.450 -5.953 -16.902 1.00 95.12 82 ARG A N 1
ATOM 640 C CA . ARG A 1 82 ? 4.096 -7.363 -17.106 1.00 95.12 82 ARG A CA 1
ATOM 641 C C . ARG A 1 82 ? 4.539 -7.864 -18.481 1.00 95.12 82 ARG A C 1
ATOM 643 O O . ARG A 1 82 ? 5.064 -8.973 -18.554 1.00 95.12 82 ARG A O 1
ATOM 650 N N . LYS A 1 83 ? 4.383 -7.069 -19.547 1.00 94.62 83 LYS A N 1
ATOM 651 C CA . LYS A 1 83 ? 4.850 -7.430 -20.903 1.00 94.62 83 LYS A CA 1
ATOM 652 C C . LYS A 1 83 ? 6.370 -7.601 -20.969 1.00 94.62 83 LYS A C 1
ATOM 654 O O . LYS A 1 83 ? 6.853 -8.470 -21.684 1.00 94.62 83 LYS A O 1
ATOM 659 N N . LEU A 1 84 ? 7.117 -6.855 -20.153 1.00 92.94 84 LEU A N 1
ATOM 660 C CA . LEU A 1 84 ? 8.566 -7.032 -19.964 1.00 92.94 84 LEU A CA 1
ATOM 661 C C . LEU A 1 84 ? 8.932 -8.244 -19.079 1.00 92.94 84 LEU A C 1
ATOM 663 O O . LEU A 1 84 ? 10.099 -8.472 -18.752 1.00 92.94 84 LEU A O 1
ATOM 667 N N . GLY A 1 85 ? 7.941 -9.029 -18.654 1.00 93.12 85 GLY A N 1
ATOM 668 C CA . GLY A 1 85 ? 8.129 -10.237 -17.861 1.00 93.12 85 GLY A CA 1
ATOM 669 C C . GLY A 1 85 ? 8.368 -9.985 -16.373 1.00 93.12 85 GLY A C 1
ATOM 670 O O . GLY A 1 85 ? 8.935 -10.857 -15.704 1.00 93.12 85 GLY A O 1
ATOM 671 N N . PHE A 1 86 ? 7.986 -8.818 -15.839 1.00 95.12 86 PHE A N 1
ATOM 672 C CA . PHE A 1 86 ? 7.924 -8.622 -14.392 1.00 95.12 86 PHE A CA 1
ATOM 673 C C . PHE A 1 86 ? 6.704 -9.337 -13.801 1.00 95.12 86 PHE A C 1
ATOM 675 O O . PHE A 1 86 ? 5.587 -9.269 -14.313 1.00 95.12 86 PHE A O 1
ATOM 682 N N . ASN A 1 87 ? 6.903 -9.963 -12.647 1.00 93.88 87 ASN A N 1
ATOM 683 C CA . ASN A 1 87 ? 5.842 -10.475 -11.806 1.00 93.88 87 ASN A CA 1
ATOM 684 C C . ASN A 1 87 ? 5.267 -9.315 -10.988 1.00 93.88 87 ASN A C 1
ATOM 686 O O . ASN A 1 87 ? 5.910 -8.795 -10.073 1.00 93.88 87 ASN A O 1
ATOM 690 N N . THR A 1 88 ? 4.029 -8.935 -11.300 1.00 90.62 88 THR A N 1
ATOM 691 C CA . THR A 1 88 ? 3.352 -7.779 -10.701 1.00 90.62 88 THR A CA 1
ATOM 692 C C . THR A 1 88 ? 3.163 -7.904 -9.185 1.00 90.62 88 THR A C 1
ATOM 694 O O . THR A 1 88 ? 3.060 -6.893 -8.496 1.00 90.62 88 THR A O 1
ATOM 697 N N . LEU A 1 89 ? 3.147 -9.129 -8.645 1.00 89.00 89 LEU A N 1
ATOM 698 C CA . LEU A 1 89 ? 3.023 -9.385 -7.205 1.00 89.00 89 LEU A CA 1
ATOM 699 C C . LEU A 1 89 ? 4.330 -9.127 -6.441 1.00 89.00 89 LEU A C 1
ATOM 701 O O . LEU A 1 89 ? 4.299 -8.880 -5.238 1.00 89.00 89 LEU A O 1
ATOM 705 N N . LEU A 1 90 ? 5.472 -9.166 -7.133 1.00 93.06 90 LEU A N 1
ATOM 706 C CA . LEU A 1 90 ? 6.805 -9.051 -6.538 1.00 93.06 90 LEU A CA 1
ATOM 707 C C . LEU A 1 90 ? 7.437 -7.670 -6.735 1.00 93.06 90 LEU A C 1
ATOM 709 O O . LEU A 1 90 ? 8.555 -7.443 -6.285 1.00 93.06 90 LEU A O 1
ATOM 713 N N . LEU A 1 91 ? 6.726 -6.717 -7.345 1.00 93.50 91 LEU A N 1
ATOM 714 C CA . LEU A 1 91 ? 7.266 -5.379 -7.612 1.00 93.50 91 LEU A CA 1
ATOM 715 C C . LEU A 1 91 ? 7.665 -4.638 -6.334 1.00 93.50 91 LEU A C 1
ATOM 717 O O . LEU A 1 91 ? 8.625 -3.880 -6.343 1.00 93.50 91 LEU A O 1
ATOM 721 N N . ALA A 1 92 ? 6.978 -4.883 -5.215 1.00 89.62 92 ALA A N 1
ATOM 722 C CA . ALA A 1 92 ? 7.335 -4.289 -3.926 1.00 89.62 92 ALA A CA 1
ATOM 723 C C . ALA A 1 92 ? 8.655 -4.838 -3.334 1.00 89.62 92 ALA A C 1
ATOM 725 O O . ALA A 1 92 ? 9.181 -4.259 -2.377 1.00 89.62 92 ALA A O 1
ATOM 726 N N . TYR A 1 93 ? 9.196 -5.935 -3.879 1.00 92.44 93 TYR A N 1
ATOM 727 C CA . TYR A 1 93 ? 10.439 -6.552 -3.431 1.00 92.44 93 TYR A CA 1
ATOM 728 C C . TYR A 1 93 ? 11.624 -6.069 -4.272 1.00 92.44 93 TYR A C 1
ATOM 730 O O . TYR A 1 93 ? 11.846 -6.496 -5.401 1.00 92.44 93 TYR A O 1
ATOM 738 N N . GLU A 1 94 ? 12.413 -5.173 -3.687 1.00 90.50 94 GLU A N 1
ATOM 739 C CA . GLU A 1 94 ? 13.488 -4.456 -4.382 1.00 90.50 94 GLU A CA 1
ATOM 740 C C . GLU A 1 94 ? 14.555 -5.381 -4.980 1.00 90.50 94 GLU A C 1
ATOM 742 O O . GLU A 1 94 ? 15.010 -5.137 -6.094 1.00 90.50 94 GLU A O 1
ATOM 747 N N . LYS A 1 95 ? 14.905 -6.473 -4.286 1.00 93.12 95 LYS A N 1
ATOM 748 C CA . LYS A 1 95 ? 15.891 -7.448 -4.774 1.00 93.12 95 LYS A CA 1
ATOM 749 C C . LYS A 1 95 ? 15.425 -8.121 -6.069 1.00 93.12 95 LYS A C 1
ATOM 751 O O . LYS A 1 95 ? 16.178 -8.141 -7.032 1.00 93.12 95 LYS A O 1
ATOM 756 N N . TYR A 1 96 ? 14.173 -8.584 -6.117 1.00 95.00 96 TYR A N 1
ATOM 757 C CA . TYR A 1 96 ? 13.590 -9.170 -7.329 1.00 95.00 96 TYR A CA 1
ATOM 758 C C . TYR A 1 96 ? 13.600 -8.185 -8.501 1.00 95.00 96 TYR A C 1
ATOM 760 O O . TYR A 1 96 ? 13.940 -8.547 -9.625 1.00 95.00 96 TYR A O 1
ATOM 768 N N . VAL A 1 97 ? 13.240 -6.926 -8.241 1.00 94.94 97 VAL A N 1
ATOM 769 C CA . VAL A 1 97 ? 13.218 -5.896 -9.283 1.00 94.94 97 VAL A CA 1
ATOM 770 C C . VAL A 1 97 ? 14.626 -5.628 -9.814 1.00 94.94 97 VAL A C 1
ATOM 772 O O . VAL A 1 97 ? 14.799 -5.557 -11.024 1.00 94.94 97 VAL A O 1
ATOM 775 N N . LEU A 1 98 ? 15.633 -5.532 -8.941 1.00 94.94 98 LEU A N 1
ATOM 776 C CA . LEU A 1 98 ? 17.032 -5.365 -9.345 1.00 94.94 98 LEU A CA 1
ATOM 777 C C . LEU A 1 98 ? 17.544 -6.547 -10.171 1.00 94.94 98 LEU A C 1
ATOM 779 O O . LEU A 1 98 ? 18.149 -6.331 -11.215 1.00 94.94 98 LEU A O 1
ATOM 783 N N . GLU A 1 99 ? 17.267 -7.779 -9.740 1.00 94.62 99 GLU A N 1
ATOM 784 C CA . GLU A 1 99 ? 17.621 -8.989 -10.491 1.00 94.62 99 GLU A CA 1
ATOM 785 C C . GLU A 1 99 ? 16.981 -8.971 -11.884 1.00 94.62 99 GLU A C 1
ATOM 787 O O . GLU A 1 99 ? 17.655 -9.211 -12.883 1.00 94.62 99 GLU A O 1
ATOM 792 N N . LYS A 1 100 ? 15.696 -8.607 -11.977 1.00 94.62 100 LYS A N 1
ATOM 793 C CA . LYS A 1 100 ? 14.991 -8.529 -13.260 1.00 94.62 100 LYS A CA 1
ATOM 794 C C . LYS A 1 100 ? 15.530 -7.412 -14.161 1.00 94.62 100 LYS A C 1
ATOM 796 O O . LYS A 1 100 ? 15.665 -7.631 -15.361 1.00 94.62 100 LYS A O 1
ATOM 801 N N . LEU A 1 101 ? 15.863 -6.251 -13.593 1.00 94.00 101 LEU A N 1
ATOM 802 C CA . LEU A 1 101 ? 16.509 -5.146 -14.312 1.00 94.00 101 LEU A CA 1
ATOM 803 C C . LEU A 1 101 ? 17.908 -5.526 -14.811 1.00 94.00 101 LEU A C 1
ATOM 805 O O . LEU A 1 101 ? 18.279 -5.118 -15.902 1.00 94.00 101 LEU A O 1
ATOM 809 N N . GLY A 1 102 ? 18.658 -6.340 -14.062 1.00 92.19 102 GLY A N 1
ATOM 810 C CA . GLY A 1 102 ? 19.990 -6.802 -14.464 1.00 92.19 102 GLY A CA 1
ATOM 811 C C . GLY A 1 102 ? 19.996 -7.727 -15.686 1.00 92.19 102 GLY A C 1
ATOM 812 O O . GLY A 1 102 ? 20.999 -7.801 -16.386 1.00 92.19 102 GLY A O 1
ATOM 813 N N . VAL A 1 103 ? 18.880 -8.409 -15.962 1.00 93.19 103 VAL A N 1
ATOM 814 C CA . VAL A 1 103 ? 18.717 -9.286 -17.139 1.00 93.19 103 VAL A CA 1
ATOM 815 C C . VAL A 1 103 ? 18.106 -8.533 -18.333 1.00 93.19 103 VAL A C 1
ATOM 817 O O . VAL A 1 103 ? 18.099 -9.037 -19.455 1.00 93.19 103 VAL A O 1
ATOM 820 N N . LEU A 1 104 ? 17.583 -7.321 -18.122 1.00 92.12 104 LEU A N 1
ATOM 821 C CA . LEU A 1 104 ? 17.015 -6.505 -19.192 1.00 92.12 104 LEU A CA 1
ATOM 822 C C . LEU A 1 104 ? 18.116 -5.861 -20.040 1.00 92.12 104 LEU A C 1
ATOM 824 O O . LEU A 1 104 ? 19.128 -5.380 -19.538 1.00 92.12 104 LEU A O 1
ATOM 828 N N . ASN A 1 105 ? 17.885 -5.813 -21.351 1.00 90.69 105 ASN A N 1
ATOM 829 C CA . ASN A 1 105 ? 18.752 -5.076 -22.264 1.00 90.69 105 ASN A CA 1
ATOM 830 C C . ASN A 1 105 ? 18.518 -3.557 -22.151 1.00 90.69 105 ASN A C 1
ATOM 832 O O . ASN A 1 105 ? 17.538 -3.091 -21.564 1.00 90.69 105 ASN A O 1
ATOM 836 N N . MET A 1 106 ? 19.407 -2.778 -22.771 1.00 89.38 106 MET A N 1
ATOM 837 C CA . MET A 1 106 ? 19.332 -1.312 -22.776 1.00 89.38 106 MET A CA 1
ATOM 838 C C . MET A 1 106 ? 17.979 -0.789 -23.288 1.00 89.38 106 MET A C 1
ATOM 840 O O . MET A 1 106 ? 17.394 0.090 -22.661 1.00 89.38 106 MET A O 1
ATOM 844 N N . ARG A 1 107 ? 17.423 -1.400 -24.345 1.00 91.88 107 ARG A N 1
ATOM 845 C CA . ARG A 1 107 ? 16.101 -1.036 -24.889 1.00 91.88 107 ARG A CA 1
ATOM 846 C C . ARG A 1 107 ? 14.976 -1.231 -23.872 1.00 91.88 107 ARG A C 1
ATOM 848 O O . ARG A 1 107 ? 14.087 -0.398 -23.775 1.00 91.88 107 ARG A O 1
ATOM 855 N N . GLY A 1 108 ? 15.015 -2.311 -23.092 1.00 91.69 108 GLY A N 1
ATOM 856 C CA . GLY A 1 108 ? 14.049 -2.563 -22.025 1.00 91.69 108 GLY A CA 1
ATOM 857 C C . GLY A 1 108 ? 14.140 -1.521 -20.911 1.00 91.69 108 GLY A C 1
ATOM 858 O O . GLY A 1 108 ? 13.116 -1.058 -20.417 1.00 91.69 108 GLY A O 1
ATOM 859 N N . MET A 1 109 ? 15.356 -1.103 -20.554 1.00 91.75 109 MET A N 1
ATOM 860 C CA . MET A 1 109 ? 15.582 -0.047 -19.561 1.00 91.75 109 MET A CA 1
ATOM 861 C C . MET A 1 109 ? 15.067 1.316 -20.044 1.00 91.75 109 MET A C 1
ATOM 863 O O . MET A 1 109 ? 14.429 2.040 -19.279 1.00 91.75 109 MET A O 1
ATOM 867 N N . GLU A 1 110 ? 15.303 1.656 -21.312 1.00 93.44 110 GLU A N 1
ATOM 868 C CA . GLU A 1 110 ? 14.771 2.867 -21.948 1.00 93.44 110 GLU A CA 1
ATOM 869 C C . GLU A 1 110 ? 13.246 2.842 -22.028 1.00 93.44 110 GLU A C 1
ATOM 871 O O . GLU A 1 110 ? 12.597 3.816 -21.652 1.00 93.44 110 GLU A O 1
ATOM 876 N N . TYR A 1 111 ? 12.669 1.707 -22.414 1.00 94.19 111 TYR A N 1
ATOM 877 C CA . TYR A 1 111 ? 11.224 1.539 -22.478 1.00 94.19 111 TYR A CA 1
ATOM 878 C C . TYR A 1 111 ? 10.559 1.704 -21.103 1.00 94.19 111 TYR A C 1
ATOM 880 O O . TYR A 1 111 ? 9.527 2.359 -20.982 1.00 94.19 111 TYR A O 1
ATOM 888 N N . ILE A 1 112 ? 11.175 1.201 -20.025 1.00 94.06 112 ILE A N 1
ATOM 889 C CA . ILE A 1 112 ? 10.695 1.463 -18.657 1.00 94.06 112 ILE A CA 1
ATOM 890 C C . ILE A 1 112 ? 10.688 2.971 -18.374 1.00 94.06 112 ILE A C 1
ATOM 892 O O . ILE A 1 112 ? 9.696 3.495 -17.866 1.00 94.06 112 ILE A O 1
ATOM 896 N N . LYS A 1 113 ? 11.764 3.692 -18.711 1.00 94.69 113 LYS A N 1
ATOM 897 C CA . LYS A 1 113 ? 11.827 5.153 -18.533 1.00 94.69 113 LYS A CA 1
ATOM 898 C C . LYS A 1 113 ? 10.732 5.860 -19.337 1.00 94.69 113 LYS A C 1
ATOM 900 O O . LYS A 1 113 ? 10.093 6.773 -18.824 1.00 94.69 113 LYS A O 1
ATOM 905 N N . GLU A 1 114 ? 10.459 5.419 -20.557 1.00 93.75 114 GLU A N 1
ATOM 906 C CA . GLU A 1 114 ? 9.384 5.966 -21.385 1.00 93.75 114 GLU A CA 1
ATOM 907 C C . GLU A 1 114 ? 8.006 5.766 -20.737 1.00 93.75 114 GLU A C 1
ATOM 909 O O . GLU A 1 114 ? 7.271 6.736 -20.534 1.00 93.75 114 GLU A O 1
ATOM 914 N N . VAL A 1 115 ? 7.691 4.542 -20.309 1.00 93.75 115 VAL A N 1
ATOM 915 C CA . VAL A 1 115 ? 6.420 4.195 -19.653 1.00 93.75 115 VAL A CA 1
ATOM 916 C C . VAL A 1 115 ? 6.177 5.049 -18.405 1.00 93.75 115 VAL A C 1
ATOM 918 O O . VAL A 1 115 ? 5.075 5.558 -18.196 1.00 93.75 115 VAL A O 1
ATOM 921 N N . PHE A 1 116 ? 7.206 5.259 -17.581 1.00 93.62 116 PHE A N 1
ATOM 922 C CA . PHE A 1 116 ? 7.089 6.097 -16.387 1.00 93.62 116 PHE A CA 1
ATOM 923 C C . PHE A 1 116 ? 7.018 7.599 -16.701 1.00 93.62 116 PHE A C 1
ATOM 925 O O . PHE A 1 116 ? 6.428 8.347 -15.924 1.00 93.62 116 PHE A O 1
ATOM 932 N N . SER A 1 117 ? 7.544 8.060 -17.839 1.00 91.38 117 SER A N 1
ATOM 933 C CA . SER A 1 117 ? 7.485 9.477 -18.233 1.00 91.38 117 SER A CA 1
ATOM 934 C C . SER A 1 117 ? 6.056 9.972 -18.504 1.00 91.38 117 SER A C 1
ATOM 936 O O . SER A 1 117 ? 5.766 11.159 -18.327 1.00 91.38 117 SER A O 1
ATOM 938 N N . ALA A 1 118 ? 5.152 9.057 -18.877 1.00 85.88 118 ALA A N 1
ATOM 939 C CA . ALA A 1 118 ? 3.756 9.355 -19.183 1.00 85.88 118 ALA A CA 1
ATOM 940 C C . ALA A 1 118 ? 2.926 9.728 -17.943 1.00 85.88 118 ALA A C 1
ATOM 942 O O . ALA A 1 118 ? 1.910 10.413 -18.071 1.00 85.88 118 ALA A O 1
ATOM 943 N N . TYR A 1 119 ? 3.346 9.313 -16.741 1.00 87.12 119 TYR A N 1
ATOM 944 C CA . TYR A 1 119 ? 2.589 9.544 -15.513 1.00 87.12 119 TYR A CA 1
ATOM 945 C C . TYR A 1 119 ? 3.457 10.070 -14.374 1.00 87.12 119 TYR A C 1
ATOM 947 O O . TYR A 1 119 ? 4.277 9.370 -13.780 1.00 87.12 119 TYR A O 1
ATOM 955 N N . ARG A 1 120 ? 3.198 11.323 -14.000 1.00 85.50 120 ARG A N 1
ATOM 956 C CA . ARG A 1 120 ? 3.890 12.000 -12.908 1.00 85.50 120 ARG A CA 1
ATOM 957 C C . ARG A 1 120 ? 3.061 11.919 -11.633 1.00 85.50 120 ARG A C 1
ATOM 959 O O . ARG A 1 120 ? 2.005 12.534 -11.528 1.00 85.50 120 ARG A O 1
ATOM 966 N N . HIS A 1 121 ? 3.582 11.216 -10.632 1.00 87.69 121 HIS A N 1
ATOM 967 C CA . HIS A 1 121 ? 2.951 11.103 -9.318 1.00 87.69 121 HIS A CA 1
ATOM 968 C C . HIS A 1 121 ? 3.919 11.518 -8.198 1.00 87.69 121 HIS A C 1
ATOM 970 O O . HIS A 1 121 ? 5.087 11.119 -8.244 1.00 87.69 121 HIS A O 1
ATOM 976 N N . PRO A 1 122 ? 3.469 12.225 -7.140 1.00 88.31 122 PRO A N 1
ATOM 977 C CA . PRO A 1 122 ? 4.356 12.702 -6.077 1.00 88.31 122 PRO A CA 1
ATOM 978 C C . PRO A 1 122 ? 5.225 11.631 -5.419 1.00 88.31 122 PRO A C 1
ATOM 980 O O . PRO A 1 122 ? 6.415 11.833 -5.189 1.00 88.31 122 PRO A O 1
ATOM 983 N N . ARG A 1 123 ? 4.664 10.440 -5.177 1.00 88.75 123 ARG A N 1
ATOM 984 C CA . ARG A 1 123 ? 5.445 9.317 -4.627 1.00 88.75 123 ARG A CA 1
ATOM 985 C C . ARG A 1 123 ? 6.494 8.778 -5.604 1.00 88.75 123 ARG A C 1
ATOM 987 O O . ARG A 1 123 ? 7.557 8.372 -5.151 1.00 88.75 123 ARG A O 1
ATOM 994 N N . LEU A 1 124 ? 6.213 8.791 -6.909 1.00 91.06 124 LEU A N 1
ATOM 995 C CA . LEU A 1 124 ? 7.166 8.355 -7.935 1.00 91.06 124 LEU A CA 1
ATOM 996 C C . LEU A 1 124 ? 8.314 9.362 -8.065 1.00 91.06 124 LEU A C 1
ATOM 998 O O . LEU A 1 124 ? 9.472 8.968 -8.100 1.00 91.06 124 LEU A O 1
ATOM 1002 N N . ALA A 1 125 ? 8.009 10.660 -8.035 1.00 90.12 125 ALA A N 1
ATOM 1003 C CA . ALA A 1 125 ? 9.026 11.709 -8.020 1.00 90.12 125 ALA A CA 1
ATOM 1004 C C . ALA A 1 125 ? 9.923 11.622 -6.773 1.00 90.12 125 ALA A C 1
ATOM 1006 O O . ALA A 1 125 ? 11.145 11.677 -6.888 1.00 90.12 125 ALA A O 1
ATOM 1007 N N . LYS A 1 126 ? 9.340 11.370 -5.592 1.00 89.81 126 LYS A N 1
ATOM 1008 C CA . LYS A 1 126 ? 10.110 11.140 -4.360 1.00 89.81 126 LYS A CA 1
ATOM 1009 C C . LYS A 1 126 ? 11.023 9.911 -4.459 1.00 89.81 126 LYS A C 1
ATOM 1011 O O . LYS A 1 126 ? 12.122 9.931 -3.914 1.00 89.81 126 LYS A O 1
ATOM 1016 N N . ALA A 1 127 ? 10.602 8.855 -5.161 1.00 89.50 127 ALA A N 1
ATOM 1017 C CA . ALA A 1 127 ? 11.440 7.676 -5.399 1.00 89.50 127 ALA A CA 1
ATOM 1018 C C . ALA A 1 127 ? 12.682 7.989 -6.257 1.00 89.50 127 ALA A C 1
ATOM 1020 O O . ALA A 1 127 ? 13.709 7.334 -6.088 1.00 89.50 127 ALA A O 1
ATOM 1021 N N . LEU A 1 128 ? 12.601 9.020 -7.106 1.00 89.44 128 LEU A N 1
ATOM 1022 C CA . LEU A 1 128 ? 13.712 9.575 -7.889 1.00 89.44 128 LEU A CA 1
ATOM 1023 C C . LEU A 1 128 ? 14.511 10.659 -7.136 1.00 89.44 128 LEU A C 1
ATOM 1025 O O . LEU A 1 128 ? 15.374 11.299 -7.727 1.00 89.44 128 LEU A O 1
ATOM 1029 N N . GLY A 1 129 ? 14.233 10.893 -5.847 1.00 86.44 129 GLY A N 1
ATOM 1030 C CA . GLY A 1 129 ? 14.931 11.901 -5.038 1.00 86.44 129 GLY A CA 1
ATOM 1031 C C . GLY A 1 129 ? 14.430 13.337 -5.226 1.00 86.44 129 GLY A C 1
ATOM 1032 O O . GLY A 1 129 ? 15.085 14.277 -4.785 1.00 86.44 129 GLY A O 1
ATOM 1033 N N . ILE A 1 130 ? 13.269 13.535 -5.858 1.00 87.00 130 ILE A N 1
ATOM 1034 C CA . ILE A 1 130 ? 12.666 14.863 -6.011 1.00 87.00 130 ILE A CA 1
ATOM 1035 C C . ILE A 1 130 ? 11.852 15.184 -4.752 1.00 87.00 130 ILE A C 1
ATOM 1037 O O . ILE A 1 130 ? 10.820 14.566 -4.482 1.00 87.00 130 ILE A O 1
ATOM 1041 N N . HIS A 1 131 ? 12.314 16.174 -3.988 1.00 80.69 131 HIS A N 1
ATOM 1042 C CA . HIS A 1 131 ? 11.704 16.631 -2.738 1.00 80.69 131 HIS A CA 1
ATOM 1043 C C . HIS A 1 131 ? 11.050 18.009 -2.912 1.00 80.69 131 HIS A C 1
ATOM 1045 O O . HIS A 1 131 ? 11.401 18.956 -2.221 1.00 80.69 131 HIS A O 1
ATOM 1051 N N . SER A 1 132 ? 10.107 18.127 -3.851 1.00 77.56 132 SER A N 1
ATOM 1052 C CA . SER A 1 132 ? 9.325 19.354 -4.051 1.00 77.56 132 SER A CA 1
ATOM 1053 C C . SER A 1 132 ? 7.821 19.061 -3.981 1.00 77.56 132 SER A C 1
ATOM 1055 O O . SER A 1 132 ? 7.387 18.043 -4.534 1.00 77.56 132 SER A O 1
ATOM 1057 N N . PRO A 1 133 ? 7.011 19.925 -3.334 1.00 69.56 133 PRO A N 1
ATOM 1058 C CA . PRO A 1 133 ? 5.551 19.833 -3.385 1.00 69.56 133 PRO A CA 1
ATOM 1059 C C . PRO A 1 133 ? 5.004 20.054 -4.805 1.00 69.56 133 PRO A C 1
ATOM 1061 O O . PRO A 1 133 ? 3.988 19.461 -5.166 1.00 69.56 133 PRO A O 1
ATOM 1064 N N . TYR A 1 134 ? 5.715 20.829 -5.632 1.00 75.38 134 TYR A N 1
ATOM 1065 C CA . TYR A 1 134 ? 5.402 21.062 -7.041 1.00 75.38 134 TYR A CA 1
ATOM 1066 C C . TYR A 1 134 ? 6.464 20.396 -7.915 1.00 75.38 134 TYR A C 1
ATOM 1068 O O . TYR A 1 134 ? 7.622 20.809 -7.941 1.00 75.38 134 TYR A O 1
ATOM 1076 N N . ILE A 1 135 ? 6.085 19.323 -8.608 1.00 79.81 135 ILE A N 1
ATOM 1077 C CA . ILE A 1 135 ? 7.020 18.567 -9.449 1.00 79.81 135 ILE A CA 1
ATOM 1078 C C . ILE A 1 135 ? 6.867 19.052 -10.883 1.00 79.81 135 ILE A C 1
ATOM 1080 O O . ILE A 1 135 ? 5.871 18.744 -11.536 1.00 79.81 135 ILE A O 1
ATOM 1084 N N . GLU A 1 136 ? 7.849 19.779 -11.389 1.00 85.88 136 GLU A N 1
ATOM 1085 C CA . GLU A 1 136 ? 7.860 20.183 -12.791 1.00 85.88 136 GLU A CA 1
ATOM 1086 C C . GLU A 1 136 ? 8.078 18.977 -13.711 1.00 85.88 136 GLU A C 1
ATOM 1088 O O . GLU A 1 136 ? 8.787 18.021 -13.378 1.00 85.88 136 GLU A O 1
ATOM 1093 N N . LYS A 1 137 ? 7.438 19.000 -14.886 1.00 85.62 137 LYS A N 1
ATOM 1094 C CA . LYS A 1 137 ? 7.501 17.884 -15.841 1.00 85.62 137 LYS A CA 1
ATOM 1095 C C . LYS A 1 137 ? 8.926 17.665 -16.358 1.00 85.62 137 LYS A C 1
ATOM 1097 O O . LYS A 1 137 ? 9.345 16.515 -16.440 1.00 85.62 137 LYS A O 1
ATOM 1102 N N . GLN A 1 138 ? 9.654 18.739 -16.671 1.00 87.31 138 GLN A N 1
ATOM 1103 C CA . GLN A 1 138 ? 11.039 18.669 -17.156 1.00 87.31 138 GLN A CA 1
ATOM 1104 C C . GLN A 1 138 ? 11.954 17.999 -16.128 1.00 87.31 138 GLN A C 1
ATOM 1106 O O . GLN A 1 138 ? 12.539 16.965 -16.438 1.00 87.31 138 GLN A O 1
ATOM 1111 N N . ILE A 1 139 ? 11.935 18.476 -14.879 1.00 88.81 139 ILE A N 1
ATOM 1112 C CA . ILE A 1 139 ? 12.729 17.912 -13.776 1.00 88.81 139 ILE A CA 1
ATOM 1113 C C . ILE A 1 139 ? 12.444 16.414 -13.583 1.00 88.81 139 ILE A C 1
ATOM 1115 O O . ILE A 1 139 ? 13.359 15.616 -13.389 1.00 88.81 139 ILE A O 1
ATOM 1119 N N . TYR A 1 140 ? 11.172 16.003 -13.644 1.00 90.81 140 TYR A N 1
ATOM 1120 C CA . TYR A 1 140 ? 10.808 14.590 -13.508 1.00 90.81 140 TYR A CA 1
ATOM 1121 C C . TYR A 1 140 ? 11.399 13.724 -14.629 1.00 90.81 140 TYR A C 1
ATOM 1123 O O . TYR A 1 140 ? 11.955 12.660 -14.358 1.00 90.81 140 TYR A O 1
ATOM 1131 N N . VAL A 1 141 ? 11.295 14.184 -15.878 1.00 90.94 141 VAL A N 1
ATOM 1132 C CA . VAL A 1 141 ? 11.795 13.456 -17.052 1.00 90.94 141 VAL A CA 1
ATOM 1133 C C . VAL A 1 141 ? 13.324 13.403 -17.067 1.00 90.94 141 VAL A C 1
ATOM 1135 O O . VAL A 1 141 ? 13.883 12.357 -17.381 1.00 90.94 141 VAL A O 1
ATOM 1138 N N . GLU A 1 142 ? 14.010 14.483 -16.696 1.00 91.25 142 GLU A N 1
ATOM 1139 C CA . GLU A 1 142 ? 15.476 14.526 -16.588 1.00 91.25 142 GLU A CA 1
ATOM 1140 C C . GLU A 1 142 ? 15.991 13.518 -15.559 1.00 91.25 142 GLU A C 1
ATOM 1142 O O . GLU A 1 142 ? 16.799 12.650 -15.889 1.00 91.25 142 GLU A O 1
ATOM 1147 N N . ARG A 1 143 ? 15.425 13.528 -14.346 1.00 91.38 143 ARG A N 1
ATOM 1148 C CA . ARG A 1 143 ? 15.781 12.555 -13.300 1.00 91.38 143 ARG A CA 1
ATOM 1149 C C . ARG A 1 143 ? 15.495 11.116 -13.705 1.00 91.38 143 ARG A C 1
ATOM 1151 O O . ARG A 1 143 ? 16.219 10.206 -13.311 1.00 91.38 143 ARG A O 1
ATOM 1158 N N . LEU A 1 144 ? 14.443 10.892 -14.487 1.00 92.75 144 LEU A N 1
ATOM 1159 C CA . LEU A 1 144 ? 14.115 9.569 -15.004 1.00 92.75 144 LEU A CA 1
ATOM 1160 C C . LEU A 1 144 ? 15.123 9.102 -16.065 1.00 92.75 144 LEU A C 1
ATOM 1162 O O . LEU A 1 144 ? 15.486 7.926 -16.081 1.00 92.75 144 LEU A O 1
ATOM 1166 N N . LYS A 1 145 ? 15.618 10.011 -16.915 1.00 91.75 145 LYS A N 1
ATOM 1167 C CA . LYS A 1 145 ? 16.683 9.721 -17.889 1.00 91.75 145 LYS A CA 1
ATOM 1168 C C . LYS A 1 145 ? 17.995 9.355 -17.199 1.00 91.75 145 LYS A C 1
ATOM 1170 O O . LYS A 1 145 ? 18.619 8.375 -17.599 1.00 91.75 145 LYS A O 1
ATOM 1175 N N . GLU A 1 146 ? 18.355 10.065 -16.135 1.00 92.12 146 GLU A N 1
ATOM 1176 C CA . GLU A 1 146 ? 19.560 9.810 -15.330 1.00 92.12 146 GLU A CA 1
ATOM 1177 C C . GLU A 1 146 ? 19.455 8.569 -14.431 1.00 92.12 146 GLU A C 1
ATOM 1179 O O . GLU A 1 146 ? 20.470 8.078 -13.941 1.00 92.12 146 GLU A O 1
ATOM 1184 N N . ALA A 1 147 ? 18.244 8.046 -14.203 1.00 92.06 147 ALA A N 1
ATOM 1185 C CA . ALA A 1 147 ? 18.034 6.934 -13.286 1.00 92.06 147 ALA A CA 1
ATOM 1186 C C . ALA A 1 147 ? 18.812 5.680 -13.720 1.00 92.06 147 ALA A C 1
ATOM 1188 O O . ALA A 1 147 ? 18.651 5.165 -14.835 1.00 92.06 147 ALA A O 1
ATOM 1189 N N . ASP A 1 148 ? 19.620 5.173 -12.794 1.00 91.25 148 ASP A N 1
ATOM 1190 C CA . ASP A 1 148 ? 20.294 3.886 -12.881 1.00 91.25 148 ASP A CA 1
ATOM 1191 C C . ASP A 1 148 ? 19.336 2.737 -12.510 1.00 91.25 148 ASP A C 1
ATOM 1193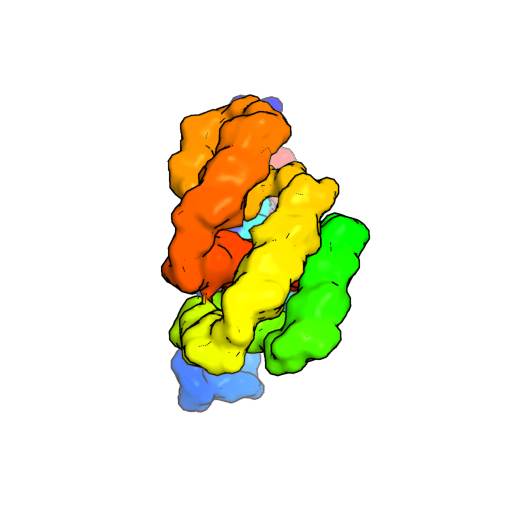 O O . ASP A 1 148 ? 18.166 2.942 -12.161 1.00 91.25 148 ASP A O 1
ATOM 1197 N N . ALA A 1 149 ? 19.825 1.495 -12.555 1.00 92.38 149 ALA A N 1
ATOM 1198 C CA . ALA A 1 149 ? 19.025 0.328 -12.182 1.00 92.38 149 ALA A CA 1
ATOM 1199 C C . ALA A 1 149 ? 18.460 0.435 -10.751 1.00 92.38 149 ALA A C 1
ATOM 1201 O O . ALA A 1 149 ? 17.336 0.006 -10.491 1.00 92.38 149 ALA A O 1
ATOM 1202 N N . LYS A 1 150 ? 19.195 1.062 -9.824 1.00 92.31 150 LYS A N 1
ATOM 1203 C CA . LYS A 1 150 ? 18.754 1.265 -8.439 1.00 92.31 150 LYS A CA 1
ATOM 1204 C C . LYS A 1 150 ? 17.629 2.295 -8.334 1.00 92.31 150 LYS A C 1
ATOM 1206 O O . LYS A 1 150 ? 16.660 2.068 -7.605 1.00 92.31 150 LYS A O 1
ATOM 1211 N N . GLY A 1 151 ? 17.723 3.403 -9.063 1.00 92.25 151 GLY A N 1
ATOM 1212 C CA . GLY A 1 151 ? 16.669 4.407 -9.179 1.00 92.25 151 GLY A CA 1
ATOM 1213 C C . GLY A 1 151 ? 15.392 3.821 -9.780 1.00 92.25 151 GLY A C 1
ATOM 1214 O O . GLY A 1 151 ? 14.313 3.964 -9.199 1.00 92.25 151 GLY A O 1
ATOM 1215 N N . LEU A 1 152 ? 15.517 3.070 -10.878 1.00 93.69 152 LEU A N 1
ATOM 1216 C CA . LEU A 1 152 ? 14.387 2.374 -11.501 1.00 93.69 152 LEU A CA 1
ATOM 1217 C C . LEU A 1 152 ? 13.778 1.315 -10.579 1.00 93.69 152 LEU A C 1
ATOM 1219 O O . LEU A 1 152 ? 12.555 1.206 -10.501 1.00 93.69 152 LEU A O 1
ATOM 1223 N N . ALA A 1 153 ? 14.590 0.586 -9.809 1.00 94.88 153 ALA A N 1
ATOM 1224 C CA . ALA A 1 153 ? 14.076 -0.387 -8.852 1.00 94.88 153 ALA A CA 1
ATOM 1225 C C . ALA A 1 153 ? 13.215 0.265 -7.763 1.00 94.88 153 ALA A C 1
ATOM 1227 O O . ALA A 1 153 ? 12.116 -0.212 -7.467 1.00 94.88 153 ALA A O 1
ATOM 1228 N N . LYS A 1 154 ? 13.661 1.398 -7.203 1.00 94.25 154 LYS A N 1
ATOM 1229 C CA . LYS A 1 154 ? 12.867 2.183 -6.243 1.00 94.25 154 LYS A CA 1
ATOM 1230 C C . LYS A 1 154 ? 11.570 2.700 -6.863 1.00 94.25 154 LYS A C 1
ATOM 1232 O O . LYS A 1 154 ? 10.527 2.703 -6.198 1.00 94.25 154 LYS A O 1
ATOM 1237 N N . LEU A 1 155 ? 11.619 3.119 -8.125 1.00 94.25 155 LEU A N 1
ATOM 1238 C CA . LEU A 1 155 ? 10.465 3.622 -8.862 1.00 94.25 155 LEU A CA 1
ATOM 1239 C C . LEU A 1 155 ? 9.416 2.522 -9.083 1.00 94.25 155 LEU A C 1
ATOM 1241 O O . LEU A 1 155 ? 8.254 2.694 -8.709 1.00 94.25 155 LEU A O 1
ATOM 1245 N N . ILE A 1 156 ? 9.840 1.362 -9.589 1.00 95.12 156 ILE A N 1
ATOM 1246 C CA . ILE A 1 156 ? 8.995 0.180 -9.810 1.00 95.12 156 ILE A CA 1
ATOM 1247 C C . ILE A 1 156 ? 8.412 -0.334 -8.488 1.00 95.12 156 ILE A C 1
ATOM 1249 O O . ILE A 1 156 ? 7.214 -0.605 -8.402 1.00 95.12 156 ILE A O 1
ATOM 1253 N N . LYS A 1 157 ? 9.215 -0.381 -7.421 1.00 94.88 157 LYS A N 1
ATOM 1254 C CA . LYS A 1 157 ? 8.744 -0.696 -6.065 1.00 94.88 157 LYS A CA 1
ATOM 1255 C C . LYS A 1 157 ? 7.635 0.233 -5.605 1.00 94.88 157 LYS A C 1
ATOM 1257 O O . LYS A 1 157 ? 6.607 -0.215 -5.097 1.00 94.88 157 LYS A O 1
ATOM 1262 N N . THR A 1 158 ? 7.821 1.532 -5.807 1.00 93.56 158 THR A N 1
ATOM 1263 C CA . THR A 1 158 ? 6.814 2.532 -5.449 1.00 93.56 158 THR A CA 1
ATOM 1264 C C . THR A 1 158 ? 5.543 2.369 -6.280 1.00 93.56 158 THR A C 1
ATOM 1266 O O . THR A 1 158 ? 4.446 2.457 -5.727 1.00 93.56 158 THR A O 1
ATOM 1269 N N . CYS A 1 159 ? 5.672 2.065 -7.574 1.00 94.00 159 CYS A N 1
ATOM 1270 C CA . CYS A 1 159 ? 4.550 1.728 -8.447 1.00 94.00 159 CYS A CA 1
ATOM 1271 C C . CYS A 1 159 ? 3.774 0.508 -7.926 1.00 94.00 159 CYS A C 1
ATOM 1273 O O . CYS A 1 159 ? 2.558 0.582 -7.765 1.00 94.00 159 CYS A O 1
ATOM 1275 N N . GLY A 1 160 ? 4.470 -0.565 -7.534 1.00 92.75 160 GLY A N 1
ATOM 1276 C CA . GLY A 1 160 ? 3.858 -1.754 -6.936 1.00 92.75 160 GLY A CA 1
ATOM 1277 C C . GLY A 1 160 ? 3.054 -1.455 -5.666 1.00 92.75 160 GLY A C 1
ATOM 1278 O O . GLY A 1 160 ? 1.985 -2.021 -5.467 1.00 92.75 160 GLY A O 1
ATOM 1279 N N . ILE A 1 161 ? 3.515 -0.521 -4.826 1.00 90.69 161 ILE A N 1
ATOM 1280 C CA . ILE A 1 161 ? 2.776 -0.068 -3.632 1.00 90.69 161 ILE A CA 1
ATOM 1281 C C . ILE A 1 161 ? 1.551 0.781 -4.013 1.00 90.69 161 ILE A C 1
ATOM 1283 O O . ILE A 1 161 ? 0.517 0.718 -3.348 1.00 90.69 161 ILE A O 1
ATOM 1287 N N . LEU A 1 162 ? 1.651 1.604 -5.060 1.00 91.44 162 LEU A N 1
ATOM 1288 C CA . LEU A 1 162 ? 0.535 2.409 -5.571 1.00 91.44 162 LEU A CA 1
ATOM 1289 C C . LEU A 1 162 ? -0.541 1.557 -6.253 1.00 91.44 162 LEU A C 1
ATOM 1291 O O . LEU A 1 162 ? -1.715 1.906 -6.190 1.00 91.44 162 LEU A O 1
ATOM 1295 N N . ALA A 1 163 ? -0.143 0.431 -6.845 1.00 91.69 163 ALA A N 1
ATOM 1296 C CA . ALA A 1 163 ? -1.026 -0.544 -7.476 1.00 91.69 163 ALA A CA 1
ATOM 1297 C C . ALA A 1 163 ? -1.860 -1.358 -6.470 1.00 91.69 163 ALA A C 1
ATOM 1299 O O . AL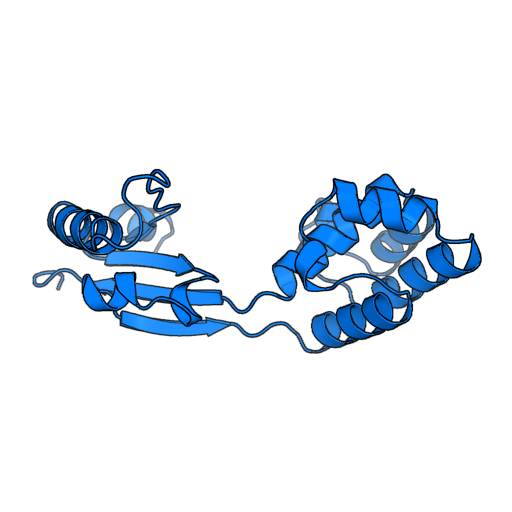A A 1 163 ? -2.742 -2.122 -6.862 1.00 91.69 163 ALA A O 1
ATOM 1300 N N . GLN A 1 164 ? -1.602 -1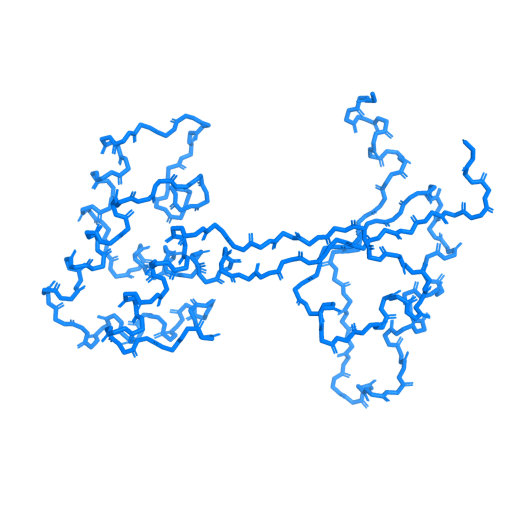.224 -5.168 1.00 89.62 164 GLN A N 1
ATOM 1301 C CA . GLN A 1 164 ? -2.358 -1.931 -4.142 1.00 89.62 164 GLN A CA 1
ATOM 1302 C C . GLN A 1 164 ? -3.626 -1.167 -3.768 1.00 89.62 164 GLN A C 1
ATOM 1304 O O . GLN A 1 164 ? -3.571 -0.027 -3.305 1.00 89.62 164 GLN A O 1
ATOM 1309 N N . THR A 1 165 ? -4.766 -1.844 -3.885 1.00 89.56 165 THR A N 1
ATOM 1310 C CA . THR A 1 165 ? -6.030 -1.399 -3.297 1.00 89.56 165 THR A CA 1
ATOM 1311 C C . THR A 1 165 ? -5.891 -1.271 -1.784 1.00 89.56 165 THR A C 1
ATOM 1313 O O . THR A 1 165 ? -5.509 -2.234 -1.113 1.00 89.56 165 THR A O 1
ATOM 1316 N N . LYS A 1 166 ? -6.233 -0.102 -1.242 1.00 91.56 166 LYS A N 1
ATOM 1317 C CA . LYS A 1 166 ? -6.205 0.165 0.201 1.00 91.56 166 LYS A CA 1
ATOM 1318 C C . LYS A 1 166 ? -7.620 0.255 0.729 1.00 91.56 166 LYS A C 1
ATOM 1320 O O . LYS A 1 166 ? -8.434 0.992 0.182 1.00 91.56 166 LYS A O 1
ATOM 1325 N N . VAL A 1 167 ? -7.888 -0.474 1.800 1.00 93.44 167 VAL A N 1
ATOM 1326 C CA . VAL A 1 167 ? -9.153 -0.407 2.523 1.00 93.44 167 VAL A CA 1
ATOM 1327 C C . VAL A 1 167 ? -8.956 0.468 3.753 1.00 93.44 167 VAL A C 1
ATOM 1329 O O . VAL A 1 167 ? -7.987 0.282 4.491 1.00 93.44 167 VAL A O 1
ATOM 1332 N N . TYR A 1 168 ? -9.876 1.405 3.950 1.00 94.81 168 TYR A N 1
ATOM 1333 C CA . TYR A 1 168 ? -9.939 2.280 5.112 1.00 94.81 168 TYR A CA 1
ATOM 1334 C C . TYR A 1 168 ? -10.978 1.724 6.079 1.00 94.81 168 TYR A C 1
ATOM 1336 O O . TYR A 1 168 ? -12.149 1.553 5.728 1.00 94.81 168 TYR A O 1
ATOM 1344 N N . LEU A 1 169 ? -10.522 1.413 7.286 1.00 95.38 169 LEU A N 1
ATOM 1345 C CA . LEU A 1 169 ? -11.318 0.889 8.383 1.00 95.38 169 LEU A CA 1
ATOM 1346 C C . LEU A 1 169 ? -11.348 1.917 9.503 1.00 95.38 169 LEU A C 1
ATOM 1348 O O . LEU A 1 169 ? -10.323 2.510 9.833 1.00 95.38 169 LEU A O 1
ATOM 1352 N N . PHE A 1 170 ? -12.516 2.090 10.104 1.00 95.56 170 PHE A N 1
ATOM 1353 C CA . PHE A 1 170 ? -12.739 3.094 11.127 1.00 95.56 170 PHE A CA 1
ATOM 1354 C C . PHE A 1 170 ? -13.520 2.518 12.299 1.00 95.56 170 PHE A C 1
ATOM 1356 O O . PHE A 1 170 ? -14.471 1.761 12.114 1.00 95.56 170 PHE A O 1
ATOM 1363 N N . TYR A 1 171 ? -13.118 2.878 13.507 1.00 95.00 171 TYR A N 1
ATOM 1364 C CA . TYR A 1 171 ? -13.808 2.543 14.740 1.00 95.00 171 TYR A CA 1
ATOM 1365 C C . TYR A 1 171 ? -14.141 3.824 15.495 1.00 95.00 171 TYR A C 1
ATOM 1367 O O . TYR A 1 171 ? -13.307 4.722 15.602 1.00 95.00 171 TYR A O 1
ATOM 1375 N N . GLN A 1 172 ? -15.358 3.877 16.025 1.00 92.81 172 GLN A N 1
ATOM 1376 C CA . GLN A 1 172 ? -15.841 4.950 16.883 1.00 92.81 172 GLN A CA 1
ATOM 1377 C C . GLN A 1 172 ? -16.236 4.341 18.223 1.00 92.81 172 GLN A C 1
ATOM 1379 O O . GLN A 1 172 ? -16.997 3.370 18.260 1.00 92.81 172 GLN A O 1
ATOM 1384 N N . HIS A 1 173 ? -15.725 4.905 19.315 1.00 87.25 173 HIS A N 1
ATOM 1385 C CA . HIS A 1 173 ? -16.075 4.444 20.651 1.00 87.25 173 HIS A CA 1
ATOM 1386 C C . HIS A 1 173 ? -17.536 4.795 20.982 1.00 87.25 173 HIS A C 1
ATOM 1388 O O . HIS A 1 173 ? -18.002 5.902 20.700 1.00 87.25 173 HIS A O 1
ATOM 1394 N N . LEU A 1 174 ? -18.261 3.854 21.596 1.00 67.06 174 LEU A N 1
ATOM 1395 C CA . LEU A 1 174 ? -19.631 4.043 22.086 1.00 67.06 174 LEU A CA 1
ATOM 1396 C C . LEU A 1 174 ? -19.599 5.010 23.281 1.00 67.06 174 LEU A C 1
ATOM 1398 O O . LEU A 1 174 ? -19.429 4.592 24.418 1.00 67.06 174 LEU A O 1
ATOM 1402 N N . GLY A 1 175 ? -19.666 6.311 23.006 1.00 60.50 175 GLY A N 1
ATOM 1403 C CA . GLY A 1 175 ? -19.538 7.379 24.006 1.00 60.50 175 GLY A CA 1
ATOM 1404 C C . GLY A 1 175 ? -18.884 8.657 23.474 1.00 60.50 175 GLY A C 1
ATOM 1405 O O . GLY A 1 175 ? -18.937 9.687 24.135 1.00 60.50 175 GLY A O 1
ATOM 1406 N N . ALA A 1 176 ? -18.300 8.615 22.273 1.00 56.16 176 ALA A N 1
ATOM 1407 C CA . ALA A 1 176 ? -17.790 9.796 21.591 1.00 56.16 176 ALA A CA 1
ATOM 1408 C C . ALA A 1 176 ? -18.947 10.596 20.959 1.00 56.16 176 ALA A C 1
ATOM 1410 O O . ALA A 1 176 ? -19.391 10.256 19.858 1.00 56.16 176 ALA A O 1
ATOM 1411 N N . GLN A 1 177 ? -19.441 11.611 21.679 1.00 43.41 177 GLN A N 1
ATOM 1412 C CA . GLN A 1 177 ? -20.238 12.718 21.130 1.00 43.41 177 GLN A CA 1
ATOM 1413 C C . GLN A 1 177 ? -19.318 13.861 20.694 1.00 43.41 177 GLN A C 1
ATOM 1415 O O . GLN A 1 177 ? -18.358 14.167 21.439 1.00 43.41 177 GLN A O 1
#

pLDDT: mean 90.55, std 6.82, range [43.41, 95.88]

Secondary structure (DSSP, 8-state):
--HHHHHHHEEE-------GGGTTSSHHHHHHHHHHHH--SSEEEEEESGGGT-TTTTTTT-EEEEEEPPPHHHHHHHHHHHHTT--TTSTT-HHHHHHHHHHS-HHHHHHHHHHHHT---HHHHHHTT---SS--HHHHHHHHHH--HHHHHHHHHHHHHHTS-EEEEEEE-TT--

Radius of gyration: 20.06 Å; chains: 1; bounding box: 40×42×51 Å

Foldseek 3Di:
DDPVVCVQAEAEDPDQDDDPVCPPVLVSLVVLLVVLQVPPHQKYKYKDLCCVPDVSNVSSPWDFDDKDAFDPLLVVLLVVVVVLVDDLLCLLPLVSQLVSLVPDDPVSLVVNLVSPLVDDDPLLCVLLVDDDPDDDSVNSSVSSVVDDSNSSSSNSSSSSVSNGMMTMIMDGDPPDD